Protein AF-A0A6G0MT95-F1 (afdb_monomer_lite)

Radius of gyration: 37.05 Å; chains: 1; bounding box: 103×94×56 Å

pLDDT: mean 72.03, std 22.05, range [34.16, 96.62]

Organism: NCBI:txid53985

Sequence (136 aa):
MSSSRSSRRLGILDQSKQADLAHPSANRTPPTKSRSTEKDDKERYLTYSITVRAADKAKEIKEEVVTKKMPNFNEGGPKDFLDWAYHFSQLAKLKHWNTEDKFLNANILLEGGFLEAFEDAAFTDDDTRMDEEFTL

Foldseek 3Di:
DDDDDDDDDDDDDDDDDDDDDDDDDDDDDDDDDDPPPPPPPPFDKDKDKFFPDDDDVVVRDDTDIDIDIQTADEDDDPVVVVVSVVVLVVVCVRNVPDPVRSLVVNLVRYDDPRNVVSVVVVVPVPPPPPVPPPDD

Secondary structure (DSSP, 8-state):
--------------------------------------------EEEEEEEEE--BTTTTBPPEEEEEEEE-BSS--HHHHHHHHHHHHHHHHHHT--HHHHHHHHHHHB-THHHHHHHHHHHS-S----------

Structure (mmCIF, N/CA/C/O backbone):
data_AF-A0A6G0MT95-F1
#
_entry.id   AF-A0A6G0MT95-F1
#
loop_
_atom_site.group_PDB
_atom_site.id
_atom_site.type_symbol
_atom_site.label_atom_id
_atom_site.label_alt_id
_atom_site.label_comp_id
_atom_site.label_asym_id
_atom_site.label_entity_id
_atom_site.label_seq_id
_atom_site.pdbx_PDB_ins_code
_atom_site.Cartn_x
_atom_site.Cartn_y
_atom_site.Cartn_z
_atom_site.occupancy
_atom_site.B_iso_or_equiv
_atom_site.auth_seq_id
_atom_site.auth_comp_id
_atom_site.auth_asym_id
_atom_site.auth_atom_id
_atom_site.pdbx_PDB_model_num
ATOM 1 N N . MET A 1 1 ? 84.020 -57.033 10.107 1.00 39.69 1 MET A N 1
ATOM 2 C CA . MET A 1 1 ? 85.127 -56.299 9.458 1.00 39.69 1 MET A CA 1
ATOM 3 C C . MET A 1 1 ? 84.566 -55.581 8.239 1.00 39.69 1 MET A C 1
ATOM 5 O O . MET A 1 1 ? 83.730 -56.155 7.557 1.00 39.69 1 MET A O 1
ATOM 9 N N . SER A 1 2 ? 84.969 -54.318 8.088 1.00 37.44 2 SER A N 1
ATOM 10 C CA . SER A 1 2 ? 84.703 -53.295 7.056 1.00 37.44 2 SER A CA 1
ATOM 11 C C . SER A 1 2 ? 84.599 -53.812 5.603 1.00 37.44 2 SER A C 1
ATOM 13 O O . SER A 1 2 ? 85.118 -54.875 5.307 1.00 37.44 2 SER A O 1
ATOM 15 N N . SER A 1 3 ? 84.049 -53.117 4.602 1.00 35.31 3 SER A N 1
ATOM 16 C CA . SER A 1 3 ? 83.707 -51.700 4.451 1.00 35.31 3 SER A CA 1
ATOM 17 C C . SER A 1 3 ? 82.785 -51.498 3.240 1.00 35.31 3 SER A C 1
ATOM 19 O O . SER A 1 3 ? 82.827 -52.259 2.277 1.00 35.31 3 SER A O 1
ATOM 21 N N . SER A 1 4 ? 82.036 -50.400 3.290 1.00 44.16 4 SER A N 1
ATOM 22 C CA . SER A 1 4 ? 81.228 -49.788 2.231 1.00 44.16 4 SER A CA 1
ATOM 23 C C . SER A 1 4 ? 82.086 -49.125 1.136 1.00 44.16 4 SER A C 1
ATOM 25 O O . SER A 1 4 ? 83.206 -48.699 1.429 1.00 44.16 4 SER A O 1
ATOM 27 N N . ARG A 1 5 ? 81.554 -48.957 -0.092 1.00 39.00 5 ARG A N 1
ATOM 28 C CA . ARG A 1 5 ? 81.980 -47.903 -1.046 1.00 39.00 5 ARG A CA 1
ATOM 29 C C . ARG A 1 5 ? 81.022 -47.730 -2.238 1.00 39.00 5 ARG A C 1
ATOM 31 O O . ARG A 1 5 ? 80.995 -48.548 -3.148 1.00 39.00 5 ARG A O 1
ATOM 38 N N . SER A 1 6 ? 80.32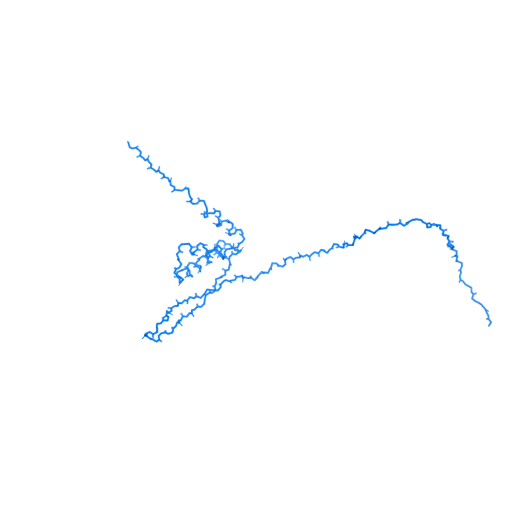3 -46.599 -2.261 1.00 38.91 6 SER A N 1
ATOM 39 C CA . SER A 1 6 ? 79.800 -45.895 -3.447 1.00 38.91 6 SER A CA 1
ATOM 40 C C . SER A 1 6 ? 79.328 -44.522 -2.942 1.00 38.91 6 SER A C 1
ATOM 42 O O . SER A 1 6 ? 78.742 -44.472 -1.871 1.00 38.91 6 SER A O 1
ATOM 44 N N . SER A 1 7 ? 79.531 -43.354 -3.542 1.00 41.06 7 SER A N 1
ATOM 45 C CA . SER A 1 7 ? 80.289 -42.879 -4.693 1.00 41.06 7 SER A CA 1
ATOM 46 C C . SER A 1 7 ? 80.493 -41.356 -4.483 1.00 41.06 7 SER A C 1
ATOM 48 O O . SER A 1 7 ? 79.902 -40.762 -3.584 1.00 41.06 7 SER A O 1
ATOM 50 N N . ARG A 1 8 ? 81.368 -40.737 -5.279 1.00 42.38 8 ARG A N 1
ATOM 51 C CA . ARG A 1 8 ? 81.837 -39.324 -5.235 1.00 42.38 8 ARG A CA 1
ATOM 52 C C . ARG A 1 8 ? 80.702 -38.350 -5.642 1.00 42.38 8 ARG A C 1
ATOM 54 O O . ARG A 1 8 ? 79.863 -38.761 -6.430 1.00 42.38 8 ARG A O 1
ATOM 61 N N . ARG A 1 9 ? 80.589 -37.088 -5.187 1.00 46.19 9 ARG A N 1
ATOM 62 C CA . ARG A 1 9 ? 81.380 -35.857 -5.489 1.00 46.19 9 ARG A CA 1
ATOM 63 C C . ARG A 1 9 ? 80.776 -34.675 -4.673 1.00 46.19 9 ARG A C 1
ATOM 65 O O . ARG A 1 9 ? 79.562 -34.652 -4.524 1.00 46.19 9 ARG A O 1
ATOM 72 N N . LEU A 1 10 ? 81.577 -33.837 -3.988 1.00 34.16 10 LEU A N 1
ATOM 73 C CA . LEU A 1 10 ? 82.062 -32.471 -4.360 1.00 34.16 10 LEU A CA 1
ATOM 74 C C . LEU A 1 10 ? 80.951 -31.429 -4.649 1.00 34.16 10 LEU A C 1
ATOM 76 O O . LEU A 1 10 ? 80.107 -31.703 -5.486 1.00 34.16 10 LEU A O 1
ATOM 80 N N . GLY A 1 11 ? 80.918 -30.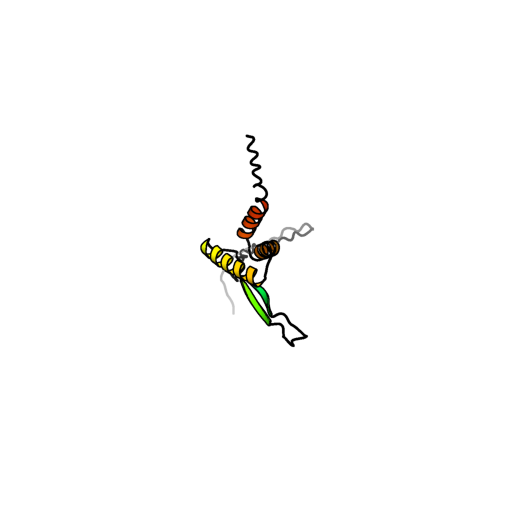212 -4.086 1.00 36.47 11 GLY A N 1
ATOM 81 C CA . GLY A 1 11 ? 81.885 -29.437 -3.287 1.00 36.47 11 GLY A CA 1
ATOM 82 C C . GLY A 1 11 ? 81.171 -28.318 -2.492 1.00 36.47 11 GLY A C 1
ATOM 83 O O . GLY A 1 11 ? 80.049 -27.954 -2.819 1.00 36.47 11 GLY A O 1
ATOM 84 N N . ILE A 1 12 ? 81.622 -28.042 -1.266 1.00 43.38 12 ILE A N 1
ATOM 85 C CA . ILE A 1 12 ? 82.473 -26.915 -0.814 1.00 43.38 12 ILE A CA 1
ATOM 86 C C . ILE A 1 12 ? 81.779 -25.540 -0.855 1.00 43.38 12 ILE A C 1
ATOM 88 O O . ILE A 1 12 ? 81.575 -24.932 -1.899 1.00 43.38 12 ILE A O 1
ATOM 92 N N . LEU A 1 13 ? 81.476 -25.114 0.371 1.00 36.72 13 LEU A N 1
ATOM 93 C CA . LEU A 1 13 ? 81.090 -23.812 0.900 1.00 36.72 13 LEU A CA 1
ATOM 94 C C . LEU A 1 13 ? 82.229 -22.791 0.744 1.00 36.72 13 LEU A C 1
ATOM 96 O O . LEU A 1 13 ? 83.361 -23.117 1.093 1.00 36.72 13 LEU A O 1
ATOM 100 N N . ASP A 1 14 ? 81.917 -21.556 0.347 1.00 44.12 14 ASP A N 1
ATOM 101 C CA . ASP A 1 14 ? 82.734 -20.406 0.742 1.00 44.12 14 ASP A CA 1
ATOM 102 C C . ASP A 1 14 ? 81.866 -19.177 1.056 1.00 44.12 14 ASP A C 1
ATOM 104 O O . ASP A 1 14 ? 80.907 -18.859 0.351 1.00 44.12 14 ASP A O 1
ATOM 108 N N . GLN A 1 15 ? 82.185 -18.544 2.184 1.00 44.47 15 GLN A N 1
ATOM 109 C CA . GLN A 1 15 ? 81.516 -17.395 2.788 1.00 44.47 15 GLN A CA 1
ATOM 110 C C . GLN A 1 15 ? 82.177 -16.107 2.301 1.00 44.47 15 GLN A C 1
ATOM 112 O O . GLN A 1 15 ? 83.397 -15.979 2.329 1.00 44.47 15 GLN A O 1
ATOM 117 N N . SER A 1 16 ? 81.392 -15.078 1.981 1.00 43.72 16 SER A N 1
ATOM 118 C CA . SER A 1 16 ? 81.920 -13.713 1.904 1.00 43.72 16 SER A CA 1
ATOM 119 C C . SER A 1 16 ? 80.908 -12.670 2.368 1.00 43.72 16 SER A C 1
ATOM 121 O O . SER A 1 16 ? 80.020 -12.258 1.637 1.00 43.72 16 SER A O 1
ATOM 123 N N . LYS A 1 17 ? 81.160 -12.261 3.615 1.00 43.81 17 LYS A N 1
ATOM 124 C CA . LYS A 1 17 ? 81.074 -10.925 4.218 1.00 43.81 17 LYS A CA 1
ATOM 125 C C . LYS A 1 17 ? 79.725 -10.209 4.373 1.00 43.81 17 LYS A C 1
ATOM 127 O O . LYS A 1 17 ? 79.002 -9.880 3.445 1.00 43.81 17 LYS A O 1
ATOM 132 N N . GLN A 1 18 ? 79.529 -9.891 5.645 1.00 43.22 18 GLN A N 1
ATOM 133 C CA . GLN A 1 18 ? 78.517 -9.097 6.313 1.00 43.22 18 GLN A CA 1
ATOM 134 C C . GLN A 1 18 ? 78.903 -7.606 6.320 1.00 43.22 18 GLN A C 1
ATOM 136 O O . GLN A 1 18 ? 80.022 -7.271 6.703 1.00 43.22 18 GLN A O 1
ATOM 141 N N . ALA A 1 19 ? 77.961 -6.754 5.917 1.00 35.72 19 ALA A N 1
ATOM 142 C CA . ALA A 1 19 ? 77.747 -5.333 6.242 1.00 35.72 19 ALA A CA 1
ATOM 143 C C . ALA A 1 19 ? 76.389 -4.998 5.578 1.00 35.72 19 ALA A C 1
ATOM 145 O O . ALA A 1 19 ? 76.131 -5.488 4.485 1.00 35.72 19 ALA A O 1
ATOM 146 N N . ASP A 1 20 ? 75.407 -4.297 6.126 1.00 38.28 20 ASP A N 1
ATOM 147 C CA . ASP A 1 20 ? 75.363 -3.291 7.174 1.00 38.28 20 ASP A CA 1
ATOM 148 C C . ASP A 1 20 ? 73.924 -3.234 7.737 1.00 38.28 20 ASP A C 1
ATOM 150 O O . ASP A 1 20 ? 72.968 -3.705 7.115 1.00 38.28 20 ASP A O 1
ATOM 154 N N . LEU A 1 21 ? 73.774 -2.673 8.933 1.00 37.16 21 LEU A N 1
ATOM 155 C CA . LEU A 1 21 ? 72.509 -2.459 9.646 1.00 37.16 21 LEU A CA 1
ATOM 156 C C . LEU A 1 21 ? 71.583 -1.446 8.930 1.00 37.16 21 LEU A C 1
ATOM 158 O O . LEU A 1 21 ? 72.067 -0.387 8.547 1.00 37.16 21 LEU A O 1
ATOM 162 N N . ALA A 1 22 ? 70.264 -1.728 8.854 1.00 37.56 22 ALA A N 1
ATOM 163 C CA . ALA A 1 22 ? 69.144 -0.847 9.282 1.00 37.56 22 ALA A CA 1
ATOM 164 C C . ALA A 1 22 ? 67.804 -0.976 8.485 1.00 37.56 22 ALA A C 1
ATOM 166 O O . ALA A 1 22 ? 67.688 -0.548 7.344 1.00 37.56 22 ALA A O 1
ATOM 167 N N . HIS A 1 23 ? 66.772 -1.433 9.218 1.00 44.66 23 HIS A N 1
ATOM 168 C CA . HIS A 1 23 ? 65.323 -1.104 9.196 1.00 44.66 23 HIS A CA 1
ATOM 169 C C . HIS A 1 23 ? 64.301 -1.733 8.206 1.00 44.66 23 HIS A C 1
ATOM 171 O O . HIS A 1 23 ? 64.620 -2.043 7.063 1.00 44.66 23 HIS A O 1
ATOM 177 N N . PRO A 1 24 ? 63.046 -1.973 8.678 1.00 49.41 24 PRO A N 1
ATOM 178 C CA . PRO A 1 24 ? 62.114 -2.942 8.103 1.00 49.41 24 PRO A CA 1
ATOM 179 C C . PRO A 1 24 ? 61.061 -2.288 7.194 1.00 49.41 24 PRO A C 1
ATOM 181 O O . PRO A 1 24 ? 60.533 -1.225 7.508 1.00 49.41 24 PRO A O 1
ATOM 184 N N . SER A 1 25 ? 60.662 -2.971 6.119 1.00 39.97 25 SER A N 1
ATOM 185 C CA . SER A 1 25 ? 59.437 -2.639 5.383 1.00 39.97 25 SER A CA 1
ATOM 186 C C . SER A 1 25 ? 58.524 -3.858 5.363 1.00 39.97 25 SER A C 1
ATOM 188 O O . SER A 1 25 ? 58.733 -4.826 4.631 1.00 39.97 25 SER A O 1
ATOM 190 N N . ALA A 1 26 ? 57.542 -3.833 6.261 1.00 51.59 26 ALA A N 1
ATOM 191 C CA . ALA A 1 26 ? 56.424 -4.752 6.242 1.00 51.59 26 ALA A CA 1
ATOM 192 C C . ALA A 1 26 ? 55.592 -4.480 4.989 1.00 51.59 26 ALA A C 1
ATOM 194 O O . ALA A 1 26 ? 55.113 -3.368 4.825 1.00 51.59 26 ALA A O 1
ATOM 195 N N . ASN A 1 27 ? 55.403 -5.495 4.149 1.00 41.31 27 ASN A N 1
ATOM 196 C CA . ASN A 1 27 ? 54.237 -5.616 3.277 1.00 41.31 27 ASN A CA 1
ATOM 197 C C . ASN A 1 27 ? 54.043 -7.092 2.910 1.00 41.31 27 ASN A C 1
ATOM 199 O O . ASN A 1 27 ? 54.569 -7.597 1.921 1.00 41.31 27 ASN A O 1
ATOM 203 N N . ARG A 1 28 ? 53.278 -7.799 3.748 1.00 46.84 28 ARG A N 1
ATOM 204 C CA . ARG A 1 28 ? 52.556 -9.003 3.335 1.00 46.84 28 ARG A CA 1
ATOM 205 C C . ARG A 1 28 ? 51.112 -8.596 3.085 1.00 46.84 28 ARG A C 1
ATOM 207 O O . ARG A 1 28 ? 50.404 -8.303 4.042 1.00 46.84 28 ARG A O 1
ATOM 214 N N . THR A 1 29 ? 50.669 -8.710 1.842 1.00 49.41 29 THR A N 1
ATOM 215 C CA . THR A 1 29 ? 49.250 -8.918 1.548 1.00 49.41 29 THR A CA 1
ATOM 216 C C . THR A 1 29 ? 49.148 -9.936 0.415 1.00 49.41 29 THR A C 1
ATOM 218 O O . THR A 1 29 ? 49.609 -9.648 -0.690 1.00 49.41 29 THR A O 1
ATOM 221 N N . PRO A 1 30 ? 48.602 -11.142 0.645 1.00 50.72 30 PRO A N 1
ATOM 222 C CA . PRO A 1 30 ? 48.153 -11.988 -0.451 1.00 50.72 30 PRO A CA 1
ATOM 223 C C . PRO A 1 30 ? 46.819 -11.438 -0.995 1.00 50.72 30 PRO A C 1
ATOM 225 O O . PRO A 1 30 ? 46.041 -10.867 -0.225 1.00 50.72 30 PRO A O 1
ATOM 228 N N . PRO A 1 31 ? 46.511 -11.592 -2.295 1.00 44.47 31 PRO A N 1
ATOM 229 C CA . PRO A 1 31 ? 45.221 -11.177 -2.819 1.00 44.47 31 PRO A CA 1
ATOM 230 C C . PRO A 1 31 ? 44.161 -12.197 -2.390 1.00 44.47 31 PRO A C 1
ATOM 232 O O . PRO A 1 31 ? 44.078 -13.293 -2.945 1.00 44.47 31 PRO A O 1
ATOM 235 N N . THR A 1 32 ? 43.321 -11.849 -1.415 1.00 42.03 32 THR A N 1
ATOM 236 C CA . THR A 1 32 ? 42.092 -12.611 -1.165 1.00 42.03 32 THR A CA 1
ATOM 237 C C . THR A 1 32 ? 41.061 -12.206 -2.207 1.00 42.03 32 THR A C 1
ATOM 239 O O . THR A 1 32 ? 40.376 -11.190 -2.096 1.00 42.03 32 THR A O 1
ATOM 242 N N . LYS A 1 33 ? 40.989 -13.021 -3.257 1.00 48.09 33 LYS A N 1
ATOM 243 C CA . LYS A 1 33 ? 39.874 -13.073 -4.196 1.00 48.09 33 LYS A CA 1
ATOM 244 C C . LYS A 1 33 ? 38.597 -13.479 -3.447 1.00 48.09 33 LYS A C 1
ATOM 246 O O . LYS A 1 33 ? 38.648 -14.248 -2.488 1.00 48.09 33 LYS A O 1
ATOM 251 N N . SER A 1 34 ? 37.472 -12.997 -3.976 1.00 47.06 34 SER A N 1
ATOM 252 C CA . SER A 1 34 ? 36.076 -13.345 -3.663 1.00 47.06 34 SER A CA 1
ATOM 253 C C . SER A 1 34 ? 35.531 -12.879 -2.310 1.00 47.06 34 SER A C 1
ATOM 255 O O . SER A 1 34 ? 35.415 -13.644 -1.362 1.00 47.06 34 SER A O 1
ATOM 257 N N . ARG A 1 35 ? 35.035 -11.638 -2.288 1.00 41.53 35 ARG A N 1
ATOM 258 C CA . ARG A 1 35 ? 33.744 -11.371 -1.649 1.00 41.53 35 ARG A CA 1
ATOM 259 C C . ARG A 1 35 ? 32.707 -11.333 -2.765 1.00 41.53 35 ARG A C 1
ATOM 261 O O . ARG A 1 35 ? 32.457 -10.284 -3.347 1.00 41.53 35 ARG A O 1
ATOM 268 N N . SER A 1 36 ? 32.163 -12.495 -3.113 1.00 48.75 36 SER A N 1
ATOM 269 C CA . SER A 1 36 ? 30.813 -12.525 -3.657 1.00 48.75 36 SER A CA 1
ATOM 270 C C . SER A 1 36 ? 29.933 -11.910 -2.576 1.00 48.75 36 SER A C 1
ATOM 272 O O . SER A 1 36 ? 29.806 -12.462 -1.485 1.00 48.75 36 SER A O 1
ATOM 274 N N . THR A 1 37 ? 29.409 -10.716 -2.822 1.00 47.81 37 THR A N 1
ATOM 275 C CA . THR A 1 37 ? 28.209 -10.286 -2.119 1.00 47.81 37 THR A CA 1
ATOM 276 C C . THR A 1 37 ? 27.128 -11.239 -2.594 1.00 47.81 37 THR A C 1
ATOM 278 O O . THR A 1 37 ? 26.593 -11.070 -3.688 1.00 47.81 37 THR A O 1
ATOM 281 N N . GLU A 1 38 ? 26.889 -12.304 -1.834 1.00 48.31 38 GLU A N 1
ATOM 282 C CA . GLU A 1 38 ? 25.597 -12.972 -1.878 1.00 48.31 38 GLU A CA 1
ATOM 283 C C . GLU A 1 38 ? 24.573 -11.851 -1.680 1.00 48.31 38 GLU A C 1
ATOM 285 O O . GLU A 1 38 ? 24.526 -11.224 -0.619 1.00 48.31 38 GLU A O 1
ATOM 290 N N . LYS A 1 39 ? 23.862 -11.490 -2.756 1.00 47.97 39 LYS A N 1
ATOM 291 C CA . LYS A 1 39 ? 22.621 -10.737 -2.633 1.00 47.97 39 LYS A CA 1
ATOM 292 C C . LYS A 1 39 ? 21.781 -11.581 -1.687 1.00 47.97 39 LYS A C 1
ATOM 294 O O . LYS A 1 39 ? 21.470 -12.728 -1.989 1.00 47.97 39 LYS A O 1
ATOM 299 N N . ASP A 1 40 ? 21.537 -11.064 -0.493 1.00 51.16 40 ASP A N 1
ATOM 300 C CA . ASP A 1 40 ? 20.602 -11.689 0.422 1.00 51.16 40 ASP A CA 1
ATOM 301 C C . ASP A 1 40 ? 19.226 -11.498 -0.232 1.00 51.16 40 ASP A C 1
ATOM 303 O O . ASP A 1 40 ? 18.607 -10.453 -0.046 1.00 51.16 40 ASP A O 1
ATOM 307 N N . ASP A 1 41 ? 18.796 -12.465 -1.054 1.00 56.03 41 ASP A N 1
ATOM 308 C CA . ASP A 1 41 ? 17.495 -12.543 -1.755 1.00 56.03 41 ASP A CA 1
ATOM 309 C C . ASP A 1 41 ? 16.319 -12.693 -0.765 1.00 56.03 41 ASP A C 1
ATOM 311 O O . ASP A 1 41 ? 15.297 -13.329 -1.020 1.00 56.03 41 ASP A O 1
ATOM 315 N N . LYS A 1 42 ? 16.467 -12.144 0.439 1.00 59.69 42 LYS A N 1
ATOM 316 C CA . LYS A 1 42 ? 15.409 -12.078 1.428 1.00 59.69 42 LYS A CA 1
ATOM 317 C C . LYS A 1 42 ? 14.550 -10.893 1.053 1.00 59.69 42 LYS A C 1
ATOM 319 O O . LYS A 1 42 ? 14.922 -9.756 1.336 1.00 59.69 42 LYS A O 1
ATOM 324 N N . GLU A 1 43 ? 13.403 -11.181 0.448 1.00 64.81 43 GLU A N 1
ATOM 325 C CA . GLU A 1 43 ? 12.260 -10.273 0.394 1.00 64.81 43 GLU A CA 1
ATOM 326 C C . GLU A 1 43 ? 12.158 -9.514 1.723 1.00 64.81 43 GLU A C 1
ATOM 328 O O . GLU A 1 43 ? 11.846 -10.074 2.783 1.00 64.81 43 GLU A O 1
ATOM 333 N N . ARG A 1 44 ? 12.507 -8.229 1.687 1.00 83.19 44 ARG A N 1
ATOM 334 C CA . ARG A 1 44 ? 12.379 -7.354 2.846 1.00 83.19 44 ARG A CA 1
ATOM 335 C C . ARG A 1 44 ? 10.921 -6.952 2.940 1.00 83.19 44 ARG A C 1
ATOM 337 O O . ARG A 1 44 ? 10.274 -6.716 1.927 1.00 83.19 44 ARG A O 1
ATOM 344 N N . TYR A 1 45 ? 10.387 -6.918 4.150 1.00 90.06 45 TYR A N 1
ATOM 345 C CA . TYR A 1 45 ? 9.012 -6.509 4.387 1.00 90.06 45 TYR A CA 1
ATOM 346 C C . TYR A 1 45 ? 8.943 -5.562 5.573 1.00 90.06 45 TYR A C 1
ATOM 348 O O . TYR A 1 45 ? 9.654 -5.729 6.567 1.00 90.06 45 TYR A O 1
ATOM 356 N N . LEU A 1 46 ? 8.004 -4.627 5.504 1.00 92.00 46 LEU A N 1
ATOM 357 C CA . LEU A 1 46 ? 7.600 -3.801 6.628 1.00 92.00 46 LEU A CA 1
ATOM 358 C C . LEU A 1 46 ? 6.278 -4.321 7.195 1.00 92.00 46 LEU A C 1
ATOM 360 O O . LEU A 1 46 ? 5.361 -4.694 6.460 1.00 92.00 46 LEU A O 1
ATOM 364 N N . THR A 1 47 ? 6.178 -4.387 8.522 1.00 94.50 47 THR A N 1
ATOM 365 C CA . THR A 1 47 ? 4.952 -4.819 9.206 1.00 94.50 47 THR A CA 1
ATOM 366 C C . THR A 1 47 ? 4.240 -3.611 9.789 1.00 94.50 47 THR A C 1
ATOM 368 O O . THR A 1 47 ? 4.806 -2.881 10.598 1.00 94.50 47 THR A O 1
ATOM 371 N N . TYR A 1 48 ? 2.979 -3.435 9.414 1.00 93.62 48 TYR A N 1
ATOM 372 C CA . TYR A 1 48 ? 2.123 -2.360 9.885 1.00 93.62 48 TYR A CA 1
ATOM 373 C C . TYR A 1 48 ? 1.064 -2.895 10.838 1.00 93.62 48 TYR A C 1
ATOM 375 O O . TYR A 1 48 ? 0.331 -3.825 10.502 1.00 93.62 48 TYR A O 1
ATOM 383 N N . SER A 1 49 ? 0.941 -2.260 11.999 1.00 93.81 49 SER A N 1
ATOM 384 C CA . 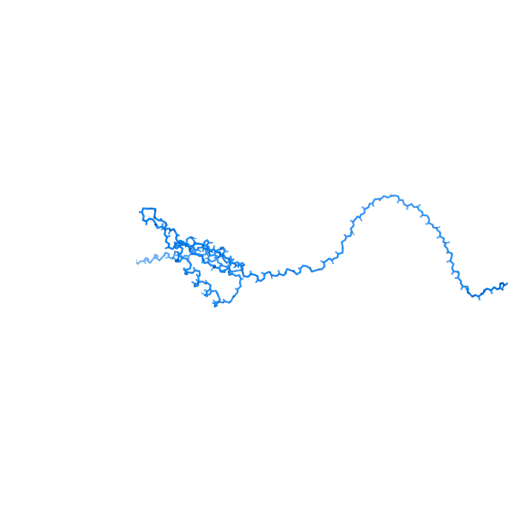SER A 1 49 ? -0.189 -2.455 12.907 1.00 93.81 49 SER A CA 1
ATOM 385 C C . SER A 1 49 ? -1.329 -1.509 12.525 1.00 93.81 49 SER A C 1
ATOM 387 O O . SER A 1 49 ? -1.116 -0.310 12.300 1.00 93.81 49 SER A O 1
ATOM 389 N N . ILE A 1 50 ? -2.541 -2.048 12.432 1.00 92.88 50 ILE A N 1
ATOM 390 C CA . ILE A 1 50 ? -3.765 -1.338 12.059 1.00 92.88 50 ILE A CA 1
ATOM 391 C C . ILE A 1 50 ? -4.775 -1.545 13.183 1.00 92.88 50 ILE A C 1
ATOM 393 O O . ILE A 1 50 ? -5.212 -2.669 13.423 1.00 92.88 50 ILE A O 1
ATOM 397 N N . THR A 1 51 ? -5.159 -0.466 13.858 1.00 91.38 51 THR A N 1
ATOM 398 C CA . THR A 1 51 ? -6.262 -0.495 14.821 1.00 91.38 51 THR A CA 1
ATOM 399 C C . THR A 1 51 ? -7.576 -0.543 14.044 1.00 91.38 51 THR A C 1
ATOM 401 O O . THR A 1 51 ? -7.944 0.427 13.388 1.00 91.38 51 THR A O 1
ATOM 404 N N . VAL A 1 52 ? -8.275 -1.678 14.094 1.00 88.38 52 VAL A N 1
ATOM 405 C CA . VAL A 1 52 ? -9.587 -1.869 13.442 1.00 88.38 52 VAL A CA 1
ATOM 406 C C . VAL A 1 52 ? -10.745 -1.544 14.382 1.00 88.38 52 VAL A C 1
ATOM 408 O O . VAL A 1 52 ? -11.854 -1.260 13.934 1.00 88.38 52 VAL A O 1
ATOM 411 N N . ARG A 1 53 ? -10.483 -1.532 15.692 1.00 89.44 53 ARG A N 1
ATOM 412 C CA . ARG A 1 53 ? -11.423 -1.078 16.716 1.00 89.44 53 ARG A CA 1
ATOM 413 C C . ARG A 1 53 ? -10.667 -0.332 17.798 1.00 89.44 53 ARG A C 1
ATOM 415 O O . ARG A 1 53 ? -9.812 -0.912 18.463 1.00 89.44 53 ARG A O 1
ATOM 422 N N . ALA A 1 54 ? -10.989 0.943 17.976 1.00 88.38 54 ALA A N 1
ATOM 423 C CA . ALA A 1 54 ? -10.417 1.738 19.052 1.00 88.38 54 ALA A CA 1
ATOM 424 C C . ALA A 1 54 ? -10.911 1.231 20.415 1.00 88.38 54 ALA A C 1
ATOM 426 O O . ALA A 1 54 ? -12.068 0.825 20.556 1.00 88.38 54 ALA A O 1
ATOM 427 N N . ALA A 1 55 ? -10.039 1.283 21.422 1.00 92.94 55 ALA A N 1
ATOM 428 C CA . ALA A 1 55 ? -10.458 1.053 22.796 1.00 92.94 55 ALA A CA 1
ATOM 429 C C . ALA A 1 55 ? -11.437 2.146 23.248 1.00 92.94 55 ALA A C 1
ATOM 431 O O . ALA A 1 55 ? -11.196 3.335 23.040 1.00 92.94 55 ALA A O 1
ATOM 432 N N . ASP A 1 56 ? -12.503 1.742 23.935 1.00 92.88 56 ASP A N 1
ATOM 433 C CA . ASP A 1 56 ? -13.447 2.650 24.586 1.00 92.88 56 ASP A CA 1
ATOM 434 C C . ASP A 1 56 ? -13.678 2.154 26.012 1.00 92.88 56 ASP A C 1
ATOM 436 O O . ASP A 1 56 ? -14.332 1.136 26.243 1.00 92.88 56 ASP A O 1
ATOM 440 N N . LYS A 1 57 ? -13.121 2.882 26.983 1.00 89.56 57 LYS A N 1
ATOM 441 C CA . LYS A 1 57 ? -13.209 2.524 28.404 1.00 89.56 57 LYS A CA 1
ATOM 442 C C . LYS A 1 57 ? -14.628 2.651 28.954 1.00 89.56 57 LYS A C 1
ATOM 444 O O . LYS A 1 57 ? -14.974 1.902 29.857 1.00 89.56 57 LYS A O 1
ATOM 449 N N . ALA A 1 58 ? -15.437 3.570 28.426 1.00 92.12 58 ALA A N 1
ATOM 450 C CA . ALA A 1 58 ? -16.813 3.760 28.880 1.00 92.12 58 ALA A CA 1
ATOM 451 C C . ALA A 1 58 ? -17.728 2.625 28.403 1.00 92.12 58 ALA A C 1
ATOM 453 O O . ALA A 1 58 ? -18.719 2.314 29.056 1.00 92.12 58 ALA A O 1
ATOM 454 N N . LYS A 1 59 ? -17.380 1.998 27.274 1.00 91.81 59 LYS A N 1
ATOM 455 C CA . LYS A 1 59 ? -18.111 0.863 26.692 1.00 91.81 59 LYS A CA 1
ATOM 456 C C . LYS A 1 59 ? -17.442 -0.492 26.942 1.00 91.81 59 LYS A C 1
ATOM 458 O O . LYS A 1 59 ? -17.848 -1.475 26.333 1.00 91.81 59 LYS A O 1
ATOM 463 N N . GLU A 1 60 ? -16.399 -0.535 27.775 1.00 89.38 60 GLU A N 1
ATOM 464 C CA . GLU A 1 60 ? -15.557 -1.720 28.020 1.00 89.38 60 GLU A CA 1
ATOM 465 C C . GLU A 1 60 ? -15.012 -2.387 26.735 1.00 89.38 60 GLU A C 1
ATOM 467 O O . GLU A 1 60 ? -14.707 -3.581 26.699 1.00 89.38 60 GLU A O 1
ATOM 472 N N . ILE A 1 61 ? -14.851 -1.614 25.657 1.00 89.19 61 ILE A N 1
ATOM 473 C CA . ILE A 1 61 ? -14.330 -2.110 24.383 1.00 89.19 61 ILE A CA 1
ATOM 474 C C . ILE A 1 61 ? -12.806 -2.158 24.462 1.00 89.19 61 ILE A C 1
ATOM 476 O O . ILE A 1 61 ? -12.145 -1.139 24.681 1.00 89.19 61 ILE A O 1
ATOM 480 N N . LYS A 1 62 ? -12.243 -3.349 24.237 1.00 90.31 62 LYS A N 1
ATOM 481 C CA . LYS A 1 62 ? -10.799 -3.549 24.067 1.00 90.31 62 LYS A CA 1
ATOM 482 C C . LYS A 1 62 ? -10.365 -3.146 22.659 1.00 90.31 62 LYS A C 1
ATOM 484 O O . LYS A 1 62 ? -11.117 -3.335 21.703 1.00 90.31 62 LYS A O 1
ATOM 489 N N 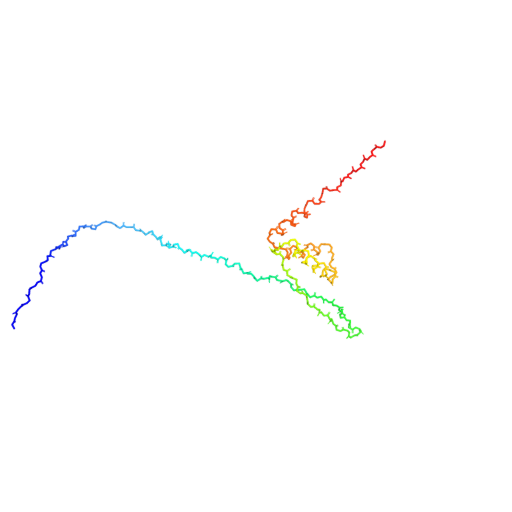. GLU A 1 63 ? -9.147 -2.621 22.553 1.00 92.75 63 GLU A N 1
ATOM 490 C CA . GLU A 1 63 ? -8.538 -2.326 21.258 1.00 92.75 63 GLU A CA 1
ATOM 491 C C . GLU A 1 63 ? -8.365 -3.615 20.450 1.00 92.75 63 GLU A C 1
ATOM 493 O O . GLU A 1 63 ? -7.899 -4.632 20.970 1.00 92.75 63 GLU A O 1
ATOM 498 N N . GLU A 1 64 ? -8.730 -3.558 19.176 1.00 91.38 64 GLU A N 1
ATOM 499 C CA . GLU A 1 64 ? -8.497 -4.632 18.220 1.00 91.38 64 GLU A CA 1
ATOM 500 C C . GLU A 1 64 ? -7.484 -4.141 17.188 1.00 91.38 64 GLU A C 1
ATOM 502 O O . GLU A 1 64 ? -7.732 -3.167 16.469 1.00 91.38 64 GLU A O 1
ATOM 507 N N . VAL A 1 65 ? -6.336 -4.815 17.132 1.00 92.50 65 VAL A N 1
ATOM 508 C CA . VAL A 1 65 ? -5.230 -4.491 16.229 1.00 92.50 65 VAL A CA 1
ATOM 509 C C . VAL A 1 65 ? -4.947 -5.694 15.345 1.00 92.50 65 VAL A C 1
ATOM 511 O O . VAL A 1 65 ? -4.767 -6.807 15.835 1.00 92.50 65 VAL A O 1
ATOM 514 N N . VAL A 1 66 ? -4.864 -5.459 14.040 1.00 92.62 66 VAL A N 1
ATOM 515 C CA . VAL A 1 66 ? -4.399 -6.444 13.060 1.00 92.62 66 VAL A CA 1
ATOM 516 C C . VAL A 1 66 ? -3.037 -6.033 12.521 1.00 92.62 66 VAL A C 1
ATOM 518 O O . VAL A 1 66 ? -2.694 -4.851 12.500 1.00 92.62 66 VAL A O 1
ATOM 521 N N . THR A 1 67 ? -2.251 -7.004 12.069 1.00 94.12 67 THR A N 1
ATOM 522 C CA . THR A 1 67 ? -0.954 -6.750 11.438 1.00 94.12 67 THR A CA 1
ATOM 523 C C . THR A 1 67 ? -1.025 -7.056 9.948 1.00 94.12 67 THR A C 1
ATOM 525 O O . THR A 1 67 ? -1.640 -8.034 9.525 1.00 94.12 67 THR A O 1
ATOM 528 N N . LYS A 1 68 ? -0.397 -6.207 9.134 1.00 93.88 68 LYS A N 1
ATOM 529 C CA . LYS A 1 68 ? -0.271 -6.403 7.689 1.00 93.88 68 LYS A CA 1
ATOM 530 C C . LYS A 1 68 ? 1.189 -6.262 7.285 1.00 93.88 68 LYS A C 1
ATOM 532 O O . LYS A 1 68 ? 1.829 -5.268 7.617 1.00 93.88 68 LYS A O 1
ATOM 537 N N . LYS A 1 69 ? 1.707 -7.257 6.570 1.00 94.12 69 LYS A N 1
ATOM 538 C CA . LYS A 1 69 ? 3.031 -7.189 5.949 1.00 94.12 69 LYS A CA 1
ATOM 539 C C . LYS A 1 69 ? 2.912 -6.547 4.574 1.00 94.12 69 LYS A C 1
ATOM 541 O O . LYS A 1 69 ? 1.971 -6.845 3.840 1.00 94.12 69 LYS A O 1
ATOM 546 N N . MET A 1 70 ? 3.860 -5.682 4.256 1.00 95.31 70 MET A N 1
ATOM 547 C CA . MET A 1 70 ? 4.017 -5.070 2.948 1.00 95.31 70 MET A CA 1
ATOM 548 C C . MET A 1 70 ? 5.441 -5.357 2.468 1.00 95.31 70 MET A C 1
ATOM 550 O O . MET A 1 70 ? 6.373 -4.997 3.188 1.00 95.31 70 MET A O 1
ATOM 554 N N . PRO A 1 71 ? 5.629 -6.038 1.328 1.00 92.56 71 PRO A N 1
ATOM 555 C CA . PRO A 1 71 ? 6.962 -6.269 0.792 1.00 92.56 71 PRO A CA 1
ATOM 556 C C . PRO A 1 71 ? 7.577 -4.954 0.306 1.00 92.56 71 PRO A C 1
ATOM 558 O O . PRO A 1 71 ? 6.868 -4.074 -0.193 1.00 92.56 71 PRO A O 1
ATOM 561 N N . ASN A 1 72 ? 8.892 -4.833 0.441 1.00 91.62 72 ASN A N 1
ATOM 562 C CA . ASN A 1 72 ? 9.676 -3.826 -0.255 1.00 91.62 72 ASN A CA 1
ATOM 563 C C . ASN A 1 72 ? 9.675 -4.171 -1.750 1.00 91.62 72 ASN A C 1
ATOM 565 O O . ASN A 1 72 ? 9.612 -5.344 -2.120 1.00 91.62 72 ASN A O 1
ATOM 569 N N . PHE A 1 73 ? 9.745 -3.159 -2.605 1.00 90.81 73 PHE A N 1
ATOM 570 C CA . PHE A 1 73 ? 9.838 -3.327 -4.047 1.00 90.81 73 PHE A CA 1
ATOM 571 C C . PHE A 1 73 ? 11.206 -2.845 -4.524 1.00 90.81 73 PHE A C 1
ATOM 573 O O . PHE A 1 73 ? 11.496 -1.649 -4.528 1.00 90.81 73 PHE A O 1
ATOM 580 N N . ASN A 1 74 ? 12.060 -3.797 -4.885 1.00 86.19 74 ASN A N 1
ATOM 581 C CA . ASN A 1 74 ? 13.454 -3.572 -5.269 1.00 86.19 74 ASN A CA 1
ATOM 582 C C . ASN A 1 74 ? 13.794 -4.154 -6.655 1.00 86.19 74 ASN A C 1
ATOM 584 O O . ASN A 1 74 ? 14.767 -3.736 -7.282 1.00 86.19 74 ASN A O 1
ATOM 588 N N . GLU A 1 75 ? 12.988 -5.092 -7.146 1.00 81.94 75 GLU A N 1
ATOM 589 C CA . GLU A 1 75 ? 13.091 -5.706 -8.465 1.00 81.94 75 GLU A CA 1
ATOM 590 C C . GLU A 1 75 ? 11.716 -6.208 -8.927 1.00 81.94 75 GLU A C 1
ATOM 592 O O . GLU A 1 75 ? 10.804 -6.393 -8.123 1.00 81.94 75 GLU A O 1
ATOM 597 N N . GLY A 1 76 ? 11.556 -6.403 -10.236 1.00 86.06 76 GLY A N 1
ATOM 598 C CA . GLY A 1 76 ? 10.299 -6.858 -10.830 1.00 86.06 76 GLY A CA 1
ATOM 599 C C . GLY A 1 76 ? 9.968 -6.135 -12.130 1.00 86.06 76 GLY A C 1
ATOM 600 O O . GLY A 1 76 ? 10.526 -5.083 -12.450 1.00 86.06 76 GLY A O 1
ATOM 601 N N . GLY A 1 77 ? 9.069 -6.725 -12.912 1.00 88.94 77 GLY A N 1
ATOM 602 C CA . GLY A 1 77 ? 8.547 -6.104 -14.122 1.00 88.94 77 GLY A CA 1
ATOM 603 C C . GLY A 1 77 ? 7.370 -5.161 -13.838 1.00 88.94 77 GLY A C 1
ATOM 604 O O . GLY A 1 77 ? 6.861 -5.099 -12.718 1.00 88.94 77 GLY A O 1
ATOM 605 N N . PRO A 1 78 ? 6.844 -4.480 -14.874 1.00 90.50 78 PRO A N 1
ATOM 606 C CA . PRO A 1 78 ? 5.687 -3.591 -14.734 1.00 90.50 78 PRO A CA 1
ATOM 607 C C . PRO A 1 78 ? 4.461 -4.258 -14.095 1.00 90.50 78 PRO A C 1
ATOM 609 O O . PRO A 1 78 ? 3.722 -3.625 -13.349 1.00 90.50 78 PRO A O 1
ATOM 612 N N . LYS A 1 79 ? 4.244 -5.552 -14.359 1.00 94.50 79 LYS A N 1
ATOM 613 C CA . LYS A 1 79 ? 3.132 -6.306 -13.770 1.00 94.50 79 LYS A CA 1
ATOM 614 C C . LYS A 1 79 ? 3.300 -6.485 -12.258 1.00 94.50 79 LYS A C 1
ATOM 616 O O . LYS A 1 79 ? 2.330 -6.315 -11.528 1.00 94.50 79 LYS A O 1
ATOM 621 N N . ASP A 1 80 ? 4.511 -6.803 -11.812 1.00 92.06 80 ASP A N 1
ATOM 622 C CA . ASP A 1 80 ? 4.818 -7.009 -10.395 1.00 92.06 80 ASP A CA 1
ATOM 623 C C . ASP A 1 80 ? 4.699 -5.684 -9.634 1.00 92.06 80 ASP A C 1
ATOM 625 O O . ASP A 1 80 ? 4.129 -5.636 -8.546 1.00 92.06 80 ASP A O 1
ATOM 629 N N . PHE A 1 81 ? 5.124 -4.582 -10.263 1.00 91.00 81 PHE A N 1
ATOM 630 C CA . PHE A 1 81 ? 4.917 -3.241 -9.723 1.00 91.00 81 PHE A CA 1
ATOM 631 C C . PHE A 1 81 ? 3.431 -2.893 -9.571 1.00 91.00 81 PHE A C 1
ATOM 633 O O . PHE A 1 81 ? 3.033 -2.351 -8.544 1.00 91.00 81 PHE A O 1
ATOM 640 N N . LEU A 1 82 ? 2.585 -3.212 -10.558 1.00 94.50 82 LEU A N 1
ATOM 641 C CA . LEU A 1 82 ? 1.143 -2.949 -10.466 1.00 94.50 82 LEU A CA 1
ATOM 642 C C . LEU A 1 82 ? 0.475 -3.751 -9.342 1.00 94.50 82 LEU A C 1
ATOM 644 O O . LEU A 1 82 ? -0.395 -3.221 -8.649 1.00 94.50 82 LEU A O 1
ATOM 648 N N . ASP A 1 83 ? 0.887 -5.002 -9.143 1.00 95.62 83 ASP A N 1
ATOM 649 C CA . ASP A 1 83 ? 0.397 -5.837 -8.044 1.00 95.62 83 ASP A CA 1
ATOM 650 C C . ASP A 1 83 ? 0.843 -5.283 -6.679 1.00 95.62 83 ASP A C 1
ATOM 652 O O . ASP A 1 83 ? 0.032 -5.085 -5.766 1.00 95.62 83 ASP A O 1
ATOM 656 N N . TRP A 1 84 ? 2.117 -4.896 -6.569 1.00 95.25 84 TRP A N 1
ATOM 657 C CA . TRP A 1 84 ? 2.653 -4.214 -5.394 1.00 95.25 84 TRP A CA 1
ATOM 658 C C . TRP A 1 84 ? 1.904 -2.905 -5.097 1.00 95.25 84 TRP A C 1
ATOM 660 O O . TRP A 1 84 ? 1.425 -2.693 -3.979 1.00 95.25 84 TRP A O 1
ATOM 670 N N . ALA A 1 85 ? 1.716 -2.050 -6.105 1.00 94.81 85 ALA A N 1
ATOM 671 C CA . ALA A 1 85 ? 1.019 -0.773 -5.982 1.00 94.81 85 ALA A CA 1
ATOM 672 C C . ALA A 1 85 ? -0.449 -0.967 -5.573 1.00 94.81 85 ALA A C 1
ATOM 674 O O . ALA A 1 85 ? -0.983 -0.210 -4.753 1.00 94.81 85 ALA A O 1
ATOM 675 N N . TYR A 1 86 ? -1.103 -2.019 -6.077 1.00 96.62 86 TYR A N 1
ATOM 676 C CA . TYR A 1 86 ? -2.437 -2.400 -5.633 1.00 96.62 86 TYR A CA 1
ATOM 677 C C . TYR A 1 86 ? -2.444 -2.708 -4.130 1.00 96.62 86 TYR A C 1
ATOM 679 O O . TYR A 1 86 ? -3.224 -2.104 -3.385 1.00 96.62 86 TYR A O 1
ATOM 687 N N . HIS A 1 87 ? -1.547 -3.567 -3.647 1.00 96.31 87 HIS A N 1
ATOM 688 C CA . HIS A 1 87 ? -1.462 -3.908 -2.226 1.00 96.31 87 HIS A CA 1
ATOM 689 C C . HIS A 1 87 ? -1.107 -2.716 -1.327 1.00 96.31 87 HIS A C 1
ATOM 691 O O . HIS A 1 87 ? -1.708 -2.574 -0.249 1.00 96.31 87 HIS A O 1
ATOM 697 N N . PHE A 1 88 ? -0.217 -1.836 -1.796 1.00 96.50 88 PHE A N 1
ATOM 698 C CA . PHE A 1 88 ? 0.136 -0.578 -1.141 1.00 96.50 88 PHE A CA 1
ATOM 699 C C . PHE A 1 88 ? -1.089 0.331 -1.006 1.00 96.50 88 PHE A C 1
ATOM 701 O O . PHE A 1 88 ? -1.407 0.794 0.089 1.00 96.50 88 PHE A O 1
ATOM 708 N N . SER A 1 89 ? -1.859 0.508 -2.086 1.00 95.94 89 SER A N 1
ATOM 709 C CA . SER A 1 89 ? -3.065 1.345 -2.078 1.00 95.94 89 SER A CA 1
ATOM 710 C C . SER A 1 89 ? -4.121 0.846 -1.082 1.00 95.94 89 SER A C 1
ATOM 712 O O . SER A 1 89 ? -4.769 1.643 -0.400 1.00 95.94 89 SER A O 1
ATOM 714 N N . GLN A 1 90 ? -4.271 -0.475 -0.942 1.00 95.31 90 GLN A N 1
ATOM 715 C CA . GLN A 1 90 ? -5.185 -1.076 0.031 1.00 95.31 90 GLN A CA 1
ATOM 716 C C . GLN A 1 90 ? -4.694 -0.868 1.466 1.00 95.31 90 GLN A C 1
ATOM 718 O O . GLN A 1 90 ? -5.493 -0.602 2.360 1.00 95.31 90 GLN A O 1
ATOM 723 N N . LEU A 1 91 ? -3.381 -0.975 1.707 1.00 95.31 91 LEU A N 1
ATOM 724 C CA . LEU A 1 91 ? -2.797 -0.655 3.011 1.00 95.31 91 LEU A CA 1
ATOM 725 C C . LEU A 1 91 ? -3.003 0.826 3.366 1.00 95.31 91 LEU A C 1
ATOM 727 O O . LEU A 1 91 ? -3.459 1.115 4.469 1.00 95.31 91 LEU A O 1
ATOM 731 N N . ALA A 1 92 ? -2.743 1.742 2.433 1.00 95.56 92 ALA A N 1
ATOM 732 C CA . ALA A 1 92 ? -2.917 3.176 2.645 1.00 95.56 92 ALA A CA 1
ATOM 733 C C . ALA A 1 92 ? -4.363 3.534 3.023 1.00 95.56 92 ALA A C 1
ATOM 735 O O . ALA A 1 92 ? -4.587 4.331 3.932 1.00 95.56 92 ALA A O 1
ATOM 736 N N . LYS A 1 93 ? -5.350 2.895 2.376 1.00 93.56 93 LYS A N 1
ATOM 737 C CA . LYS A 1 93 ? -6.772 3.035 2.730 1.00 93.56 93 LYS A CA 1
ATOM 738 C C . LYS A 1 93 ? -7.059 2.551 4.151 1.00 93.56 93 LYS A C 1
ATOM 740 O O . LYS A 1 93 ? -7.714 3.264 4.901 1.00 93.56 93 LYS A O 1
ATOM 745 N N . LEU A 1 94 ? -6.546 1.377 4.528 1.00 92.25 94 LEU A N 1
ATOM 746 C CA . LEU A 1 94 ? -6.734 0.806 5.869 1.00 92.25 94 LEU A CA 1
ATOM 747 C C . LEU A 1 94 ? -6.064 1.634 6.973 1.00 92.25 94 LEU A C 1
ATOM 749 O O . LEU A 1 94 ? -6.560 1.681 8.093 1.00 92.25 94 LEU A O 1
ATOM 753 N N . LYS A 1 95 ? -4.931 2.273 6.672 1.00 92.75 95 LYS A N 1
ATOM 754 C CA . LYS A 1 95 ? -4.205 3.146 7.604 1.00 92.75 95 LYS A CA 1
ATOM 755 C C . LYS A 1 95 ? -4.703 4.590 7.604 1.00 92.75 95 LYS A C 1
ATOM 757 O O . LYS A 1 95 ? -4.225 5.366 8.425 1.00 92.75 95 LYS A O 1
ATOM 762 N N . HIS A 1 96 ? -5.634 4.935 6.714 1.00 93.12 96 HIS A N 1
ATOM 763 C CA . HIS A 1 96 ? -6.111 6.301 6.493 1.00 93.12 96 HIS A CA 1
ATOM 764 C C . HIS A 1 96 ? -4.984 7.302 6.191 1.00 93.12 96 HIS A C 1
ATOM 766 O O . HIS A 1 96 ? -5.033 8.447 6.629 1.00 93.12 96 HIS A O 1
ATOM 772 N N . TRP A 1 97 ? -3.970 6.871 5.437 1.00 95.19 97 TRP A N 1
ATOM 773 C CA . TRP A 1 97 ? -2.845 7.728 5.070 1.00 95.19 97 TRP A CA 1
ATOM 774 C C . TRP A 1 97 ? -3.278 8.891 4.185 1.00 95.19 97 TRP A C 1
ATOM 776 O O . TRP A 1 97 ? -3.989 8.707 3.185 1.00 95.19 97 TRP A O 1
ATOM 786 N N . ASN A 1 98 ? -2.802 10.084 4.537 1.00 92.31 98 ASN A N 1
ATOM 787 C CA . ASN A 1 98 ? -2.905 11.256 3.680 1.00 92.31 98 ASN A CA 1
ATOM 788 C C . ASN A 1 98 ? -1.892 11.158 2.515 1.00 92.31 98 ASN A C 1
ATOM 790 O O . ASN A 1 98 ? -1.259 10.121 2.301 1.00 92.31 98 ASN A O 1
ATOM 794 N N . THR A 1 99 ? -1.787 12.201 1.694 1.00 92.00 99 THR A N 1
ATOM 795 C CA . THR A 1 99 ? -0.858 12.203 0.555 1.00 92.00 99 THR A CA 1
ATOM 796 C C . THR A 1 99 ? 0.602 12.118 1.009 1.00 92.00 99 THR A C 1
ATOM 798 O O . THR A 1 99 ? 1.329 11.263 0.514 1.00 92.00 99 THR A O 1
ATOM 801 N N . GLU A 1 100 ? 1.012 12.922 1.989 1.00 91.62 100 GLU A N 1
ATOM 802 C CA . GLU A 1 100 ? 2.383 12.940 2.525 1.00 91.62 100 GLU A CA 1
ATOM 803 C C . GLU A 1 100 ? 2.783 11.586 3.127 1.00 91.62 100 GLU A C 1
ATOM 805 O O . GLU A 1 100 ? 3.852 11.059 2.825 1.00 91.62 100 GLU A O 1
ATOM 810 N N . ASP A 1 101 ? 1.888 10.966 3.898 1.00 94.19 101 ASP A N 1
ATOM 811 C CA . ASP A 1 101 ? 2.082 9.640 4.478 1.00 94.19 101 ASP A CA 1
ATOM 812 C C . ASP A 1 101 ? 2.295 8.583 3.392 1.00 94.19 101 ASP A C 1
ATOM 814 O O . ASP A 1 101 ? 3.129 7.688 3.547 1.00 94.19 101 ASP A O 1
ATOM 818 N N . LYS A 1 102 ? 1.550 8.663 2.280 1.00 94.19 102 LYS A N 1
ATOM 819 C CA . LYS A 1 102 ? 1.729 7.743 1.150 1.00 94.19 102 LYS A CA 1
ATOM 820 C C . LYS A 1 102 ? 3.102 7.924 0.520 1.00 94.19 102 LYS A C 1
ATOM 822 O O . LYS A 1 102 ? 3.773 6.923 0.305 1.00 94.19 102 LYS A O 1
ATOM 827 N N . PHE A 1 103 ? 3.532 9.158 0.263 1.00 90.75 103 PHE A N 1
ATOM 828 C CA . PHE A 1 103 ? 4.863 9.427 -0.286 1.00 90.75 103 PHE A CA 1
ATOM 829 C C . PHE A 1 103 ? 5.970 8.930 0.648 1.00 90.75 103 PHE A C 1
ATOM 831 O O . PHE A 1 103 ? 6.851 8.192 0.215 1.00 90.75 103 PHE A O 1
ATOM 838 N N . LEU A 1 104 ? 5.882 9.242 1.943 1.00 92.25 104 LEU A N 1
ATOM 839 C CA . LEU A 1 104 ? 6.851 8.790 2.939 1.00 92.25 104 LEU A CA 1
ATOM 840 C C . LEU A 1 104 ? 6.946 7.259 2.988 1.00 92.25 104 LEU A C 1
ATOM 842 O O . LEU A 1 104 ? 8.040 6.702 2.967 1.00 92.25 104 LEU A O 1
ATOM 846 N N . ASN A 1 105 ? 5.808 6.563 3.041 1.00 93.56 105 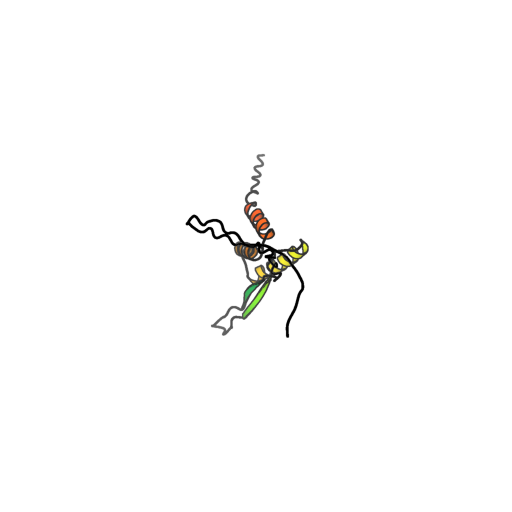ASN A N 1
ATOM 847 C CA . ASN A 1 105 ? 5.806 5.103 3.116 1.00 93.56 105 ASN A CA 1
ATOM 848 C C . ASN A 1 105 ? 6.208 4.446 1.789 1.00 93.56 105 ASN A C 1
ATOM 850 O O . ASN A 1 105 ? 6.825 3.385 1.820 1.00 93.56 105 ASN A O 1
ATOM 854 N N . ALA A 1 106 ? 5.905 5.064 0.644 1.00 92.19 106 ALA A N 1
ATOM 855 C CA . ALA A 1 106 ? 6.403 4.609 -0.650 1.00 92.19 106 ALA A CA 1
ATOM 856 C C . ALA A 1 106 ? 7.935 4.704 -0.705 1.00 92.19 106 ALA A C 1
ATOM 858 O O . ALA A 1 106 ? 8.570 3.706 -1.020 1.00 92.19 106 ALA A O 1
ATOM 859 N N . ASN A 1 107 ? 8.529 5.824 -0.279 1.00 89.94 107 ASN A N 1
ATOM 860 C CA . ASN A 1 107 ? 9.987 5.992 -0.214 1.00 89.94 107 ASN A CA 1
ATOM 861 C C . ASN A 1 107 ? 10.688 4.964 0.690 1.00 89.94 107 ASN A C 1
ATOM 863 O O . ASN A 1 107 ? 11.820 4.581 0.431 1.00 89.94 107 ASN A O 1
ATOM 867 N N . ILE A 1 108 ? 10.028 4.501 1.756 1.00 90.25 108 ILE A N 1
ATOM 868 C CA . ILE A 1 108 ? 10.586 3.464 2.642 1.00 90.25 108 ILE A CA 1
ATOM 869 C C . ILE A 1 108 ? 10.537 2.074 1.993 1.00 90.25 108 ILE A C 1
ATOM 871 O O . ILE A 1 108 ? 11.398 1.235 2.255 1.00 90.25 108 ILE A O 1
ATOM 875 N N . LEU A 1 109 ? 9.490 1.799 1.214 1.00 92.44 109 LEU A N 1
ATOM 876 C CA . LEU A 1 109 ? 9.243 0.476 0.645 1.00 92.44 109 LEU A CA 1
ATOM 877 C C . LEU A 1 109 ? 9.866 0.298 -0.743 1.00 92.44 109 LEU A C 1
ATOM 879 O O . LEU A 1 109 ? 10.123 -0.837 -1.130 1.00 92.44 109 LEU A O 1
ATOM 883 N N . LEU A 1 110 ? 10.087 1.377 -1.492 1.00 90.75 110 LEU A N 1
ATOM 884 C CA . LEU A 1 110 ? 10.833 1.361 -2.745 1.00 90.75 110 LEU A CA 1
ATOM 885 C C . LEU A 1 110 ? 12.335 1.341 -2.440 1.00 90.75 110 LEU A C 1
ATOM 887 O O . LEU A 1 110 ? 12.817 2.092 -1.598 1.00 90.75 110 LEU A O 1
ATOM 891 N N . GLU A 1 111 ? 13.091 0.499 -3.138 1.00 82.94 111 GLU A N 1
ATOM 892 C CA . GLU A 1 111 ? 14.553 0.464 -3.030 1.00 82.94 111 GLU A CA 1
ATOM 893 C C . GLU A 1 111 ? 15.208 0.526 -4.422 1.00 82.94 111 GLU A C 1
ATOM 895 O O . GLU A 1 111 ? 14.600 0.208 -5.447 1.00 82.94 111 GLU A O 1
ATOM 900 N N . GLY A 1 112 ? 16.490 0.899 -4.460 1.00 75.75 112 GLY A N 1
ATOM 901 C CA . GLY A 1 112 ? 17.298 0.877 -5.683 1.00 75.75 112 GLY A CA 1
ATOM 902 C C . GLY A 1 112 ? 16.819 1.870 -6.746 1.00 75.75 112 GLY A C 1
ATOM 903 O O . GLY A 1 112 ? 16.347 2.955 -6.423 1.00 75.75 112 GLY A O 1
ATOM 904 N N . GLY A 1 113 ? 16.935 1.494 -8.023 1.00 69.75 113 GLY A N 1
ATOM 905 C CA . GLY A 1 113 ? 16.621 2.391 -9.145 1.00 69.75 113 GLY A CA 1
ATOM 906 C C . GLY A 1 113 ? 15.151 2.820 -9.232 1.00 69.75 113 GLY A C 1
ATOM 907 O O . GLY A 1 113 ? 14.844 3.809 -9.887 1.00 69.75 113 GLY A O 1
ATOM 908 N N . PHE A 1 114 ? 14.235 2.115 -8.560 1.00 75.88 114 PHE A N 1
ATOM 909 C CA . PHE A 1 114 ? 12.834 2.534 -8.476 1.00 75.88 114 PHE A CA 1
ATOM 910 C C . PHE A 1 114 ? 12.624 3.678 -7.486 1.00 75.88 114 PHE A C 1
ATOM 912 O O . PHE A 1 114 ? 11.772 4.525 -7.734 1.00 75.88 114 PHE A O 1
ATOM 919 N N . LEU A 1 115 ? 13.393 3.711 -6.392 1.00 79.12 115 LEU A N 1
ATOM 920 C CA . LEU A 1 115 ? 13.382 4.839 -5.464 1.00 79.12 115 LEU A CA 1
ATOM 921 C C . LEU A 1 115 ? 13.948 6.089 -6.146 1.00 79.12 115 LEU A C 1
ATOM 923 O O . LEU A 1 115 ? 13.311 7.132 -6.106 1.00 79.12 115 LEU A O 1
ATOM 927 N N . GLU A 1 116 ? 15.076 5.951 -6.848 1.00 77.94 116 GLU A N 1
ATOM 928 C CA . GLU A 1 116 ? 15.704 7.047 -7.603 1.00 77.94 116 GLU A CA 1
ATOM 929 C C . GLU A 1 116 ? 14.746 7.631 -8.655 1.00 77.94 116 GLU A C 1
ATOM 931 O O . GLU A 1 116 ? 14.484 8.829 -8.660 1.00 77.94 116 GLU A O 1
ATOM 936 N N . ALA A 1 117 ? 14.113 6.779 -9.471 1.00 79.81 117 ALA A N 1
ATOM 937 C CA . ALA A 1 117 ? 13.128 7.228 -10.457 1.00 79.81 117 ALA A CA 1
ATOM 938 C C . ALA A 1 117 ? 11.873 7.862 -9.825 1.00 79.81 117 ALA A C 1
ATOM 940 O O . ALA A 1 117 ? 11.244 8.734 -10.427 1.00 79.81 117 ALA A O 1
ATOM 941 N N . PHE A 1 118 ? 11.474 7.407 -8.634 1.00 78.06 118 PHE A N 1
ATOM 942 C CA . PHE A 1 118 ? 10.339 7.968 -7.906 1.00 78.06 118 PHE A CA 1
ATOM 943 C C . PHE A 1 118 ? 10.660 9.349 -7.328 1.00 78.06 118 PHE A C 1
ATOM 945 O O . PHE A 1 118 ? 9.831 10.252 -7.434 1.00 78.06 118 PHE A O 1
ATOM 952 N N . GLU A 1 119 ? 11.853 9.522 -6.756 1.00 79.19 119 GLU A N 1
ATOM 953 C CA . GLU A 1 119 ? 12.348 10.813 -6.278 1.00 79.19 119 GLU A CA 1
ATOM 954 C C . GLU A 1 119 ? 12.449 11.810 -7.438 1.00 79.19 119 GLU A C 1
ATOM 956 O O . GLU A 1 119 ? 11.846 12.879 -7.355 1.00 79.19 119 GLU A O 1
ATOM 961 N N . ASP A 1 120 ? 13.087 11.435 -8.552 1.00 76.00 120 ASP A N 1
ATOM 962 C CA . ASP A 1 120 ? 13.188 12.281 -9.749 1.00 76.00 120 ASP A CA 1
ATOM 963 C C . ASP A 1 120 ? 11.808 12.754 -10.231 1.00 76.00 120 ASP A C 1
ATOM 965 O O . ASP A 1 120 ? 11.588 13.950 -10.423 1.00 76.00 120 ASP A O 1
ATOM 969 N N . ALA A 1 121 ? 10.844 11.836 -10.362 1.00 74.44 121 ALA A N 1
ATOM 970 C CA . ALA A 1 121 ? 9.492 12.176 -10.799 1.00 74.44 121 ALA A CA 1
ATOM 971 C C . ALA A 1 121 ? 8.762 13.106 -9.810 1.00 74.44 121 ALA A C 1
ATOM 973 O O . ALA A 1 121 ? 8.062 14.026 -10.238 1.00 74.44 121 ALA A O 1
ATOM 974 N N . ALA A 1 122 ? 8.931 12.894 -8.500 1.00 66.75 122 ALA A N 1
ATOM 975 C CA . ALA A 1 122 ? 8.262 13.675 -7.459 1.00 66.75 122 ALA A CA 1
ATOM 976 C C . ALA A 1 122 ? 8.724 15.142 -7.406 1.00 66.75 122 ALA A C 1
ATOM 978 O O . ALA A 1 122 ? 7.938 16.007 -7.024 1.00 66.75 122 ALA A O 1
ATOM 979 N N . PHE A 1 123 ? 9.966 15.436 -7.802 1.00 60.44 123 PHE A N 1
ATOM 980 C CA . PHE A 1 123 ? 10.488 16.808 -7.861 1.00 60.44 123 PHE A CA 1
ATOM 981 C C . PHE A 1 123 ? 10.228 17.510 -9.202 1.00 60.44 123 PHE A C 1
ATOM 983 O O . PHE A 1 123 ? 10.381 18.725 -9.288 1.00 60.44 123 PHE A O 1
ATOM 990 N N . THR A 1 124 ? 9.816 16.775 -10.239 1.00 58.72 124 THR A N 1
ATOM 991 C CA . THR A 1 124 ? 9.565 17.331 -11.583 1.00 58.72 124 THR A CA 1
ATOM 992 C C . THR A 1 124 ? 8.127 17.808 -11.845 1.00 58.72 124 THR A C 1
ATOM 994 O O . THR A 1 124 ? 7.872 18.348 -12.915 1.00 58.72 124 THR A O 1
ATOM 997 N N . ASP A 1 125 ? 7.190 17.665 -10.897 1.00 53.25 125 ASP A N 1
ATOM 998 C CA . ASP A 1 125 ? 5.780 18.098 -11.057 1.00 53.25 125 ASP A CA 1
ATOM 999 C C . ASP A 1 125 ? 5.536 19.597 -10.741 1.00 53.25 125 ASP A C 1
ATOM 1001 O O . ASP A 1 125 ? 4.400 20.063 -10.744 1.00 53.25 125 ASP A O 1
ATOM 1005 N N . ASP A 1 126 ? 6.591 20.391 -10.509 1.00 52.94 126 ASP A N 1
ATOM 1006 C CA . ASP A 1 126 ? 6.502 21.861 -10.347 1.00 52.94 126 ASP A CA 1
ATOM 1007 C C . ASP A 1 126 ? 6.397 22.617 -11.692 1.00 52.94 126 ASP A C 1
ATOM 1009 O O . ASP A 1 126 ? 6.593 23.826 -11.749 1.00 52.94 126 ASP A O 1
ATOM 1013 N N . ASP A 1 127 ? 6.094 21.920 -12.796 1.00 57.88 127 ASP A N 1
ATOM 1014 C CA . ASP A 1 127 ? 6.137 22.487 -14.154 1.00 57.88 127 ASP A CA 1
ATOM 1015 C C . ASP A 1 127 ? 4.825 22.294 -14.943 1.00 57.88 127 ASP A C 1
ATOM 1017 O O . ASP A 1 127 ? 4.813 22.050 -16.149 1.00 57.88 127 ASP A O 1
ATOM 1021 N N . THR A 1 128 ? 3.674 22.416 -14.268 1.00 55.22 128 THR A N 1
ATOM 1022 C CA . THR A 1 128 ? 2.370 22.578 -14.945 1.00 55.22 128 THR A CA 1
ATOM 1023 C C . THR A 1 128 ? 1.497 23.670 -14.324 1.00 55.22 128 THR A C 1
ATOM 1025 O O . THR A 1 128 ? 0.333 23.467 -13.978 1.00 55.22 128 THR A O 1
ATOM 1028 N N . ARG A 1 129 ? 2.012 24.902 -14.283 1.00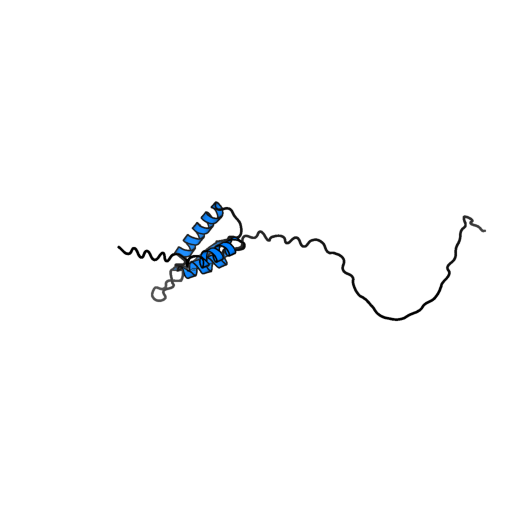 56.44 129 ARG A N 1
ATOM 1029 C CA . ARG A 1 129 ? 1.143 26.079 -14.414 1.00 56.44 129 ARG A CA 1
ATOM 1030 C C . ARG A 1 129 ? 1.265 26.601 -15.843 1.00 56.44 129 ARG A C 1
ATOM 1032 O O . ARG A 1 129 ? 2.026 27.512 -16.137 1.00 56.44 129 ARG A O 1
ATOM 1039 N N . MET A 1 130 ? 0.541 25.958 -16.760 1.00 65.50 130 MET A N 1
ATOM 1040 C CA . MET A 1 130 ? 0.255 26.573 -18.053 1.00 65.50 130 MET A CA 1
ATOM 1041 C C . MET A 1 130 ? -0.734 27.700 -17.780 1.00 65.50 130 MET A C 1
ATOM 1043 O O . MET A 1 130 ? -1.943 27.482 -17.694 1.00 65.50 130 MET A O 1
ATOM 1047 N N . ASP A 1 131 ? -0.198 28.895 -17.567 1.00 58.50 131 ASP A N 1
ATOM 1048 C CA . ASP A 1 131 ? -0.961 30.131 -17.548 1.00 58.50 131 ASP A CA 1
ATOM 1049 C C . ASP A 1 131 ? -1.532 30.328 -18.957 1.00 58.50 131 ASP A C 1
ATOM 1051 O O . ASP A 1 131 ? -0.927 30.964 -19.819 1.00 58.50 131 ASP A O 1
ATOM 1055 N N . GLU A 1 132 ? -2.686 29.729 -19.241 1.00 57.50 132 GLU A N 1
ATOM 1056 C CA . GLU A 1 132 ? -3.457 30.069 -20.431 1.00 57.50 132 GLU A CA 1
ATOM 1057 C C . GLU A 1 132 ? -4.037 31.480 -20.250 1.00 57.50 132 GLU A C 1
ATOM 1059 O O . GLU A 1 132 ? -5.214 31.667 -19.945 1.00 57.50 132 GLU A O 1
ATOM 1064 N N . GLU A 1 133 ? -3.203 32.503 -20.442 1.00 56.03 133 GLU A N 1
ATOM 1065 C CA . GLU A 1 133 ? -3.669 33.859 -20.716 1.00 56.03 133 GLU A CA 1
ATOM 1066 C C . GLU A 1 133 ? -4.048 33.947 -22.203 1.00 56.03 133 GLU A C 1
ATOM 1068 O O . GLU A 1 133 ? -3.325 34.492 -23.039 1.00 56.03 133 GLU A O 1
ATOM 1073 N N . PHE A 1 134 ? -5.205 33.380 -22.561 1.00 55.38 134 PHE A N 1
ATOM 1074 C CA . PHE A 1 134 ? -5.872 33.744 -23.810 1.00 55.38 134 PHE A CA 1
ATOM 1075 C C . PHE A 1 134 ? -6.394 35.177 -23.669 1.00 55.38 134 PHE A C 1
ATOM 1077 O O . PHE A 1 134 ? -7.493 35.414 -23.165 1.00 55.38 134 PHE A O 1
ATOM 1084 N N . THR A 1 135 ? -5.595 36.144 -24.113 1.00 58.00 135 THR A N 1
ATOM 1085 C CA . THR A 1 135 ? -6.088 37.494 -24.391 1.00 58.00 135 THR A CA 1
ATOM 1086 C C . THR A 1 135 ? -6.903 37.457 -25.689 1.00 58.00 135 THR A C 1
ATOM 1088 O O . THR A 1 135 ? -6.394 37.100 -26.752 1.00 58.00 135 THR A O 1
ATOM 1091 N N . LEU A 1 136 ? -8.203 37.739 -25.557 1.00 56.00 136 LEU A N 1
ATOM 1092 C CA . LEU A 1 136 ? -9.176 37.931 -26.642 1.00 56.00 136 LEU A CA 1
ATOM 1093 C C . LEU A 1 136 ? -8.998 39.290 -27.326 1.00 56.00 136 LEU A C 1
ATOM 1095 O O . LEU A 1 136 ? -8.723 40.276 -26.603 1.00 56.00 136 LEU A O 1
#